Protein AF-A0A933D1U5-F1 (afdb_monomer_lite)

pLDDT: mean 77.23, std 18.73, range [40.28, 97.75]

Radius of gyration: 30.21 Å; chains: 1; bounding box: 66×55×58 Å

Sequence (115 aa):
MRLVQHQRGEGANHTKARLPVTLVYCEEYARIDEAYYREKQVQGWSRKKKEALIQGNPELLPELAKNYTQFPRKVSSTGRRLSLSKSPKLDTTSTPQLRPRRAGSGRPPKSRRLD

Structure (mmCIF, N/CA/C/O backbone):
data_AF-A0A933D1U5-F1
#
_entry.id   AF-A0A933D1U5-F1
#
loop_
_atom_site.group_PDB
_atom_site.id
_atom_site.type_symbol
_atom_site.label_atom_id
_atom_site.label_alt_id
_atom_site.label_comp_id
_atom_site.label_asym_id
_atom_site.label_entity_id
_atom_site.label_seq_id
_atom_site.pdbx_PDB_ins_code
_atom_site.Cartn_x
_atom_site.Cartn_y
_atom_site.Cartn_z
_atom_site.occupancy
_atom_site.B_iso_or_equiv
_atom_site.auth_seq_id
_atom_site.auth_comp_id
_atom_site.auth_asym_id
_atom_site.auth_atom_id
_atom_site.pdbx_PDB_model_num
ATOM 1 N N . MET A 1 1 ? 6.960 -4.628 -17.405 1.00 77.44 1 MET A N 1
ATOM 2 C CA . MET A 1 1 ? 6.202 -4.708 -16.134 1.00 77.44 1 MET A CA 1
ATOM 3 C C . MET A 1 1 ? 7.093 -4.342 -14.958 1.00 77.44 1 MET A C 1
ATOM 5 O O . MET A 1 1 ? 8.230 -4.800 -14.905 1.00 77.44 1 MET A O 1
ATOM 9 N N . ARG A 1 2 ? 6.584 -3.531 -14.021 1.00 86.88 2 ARG A N 1
ATOM 10 C CA . ARG A 1 2 ? 7.344 -3.002 -12.873 1.00 86.88 2 ARG A CA 1
ATOM 11 C C . ARG A 1 2 ? 7.874 -4.110 -11.951 1.00 86.88 2 ARG A C 1
ATOM 13 O O . ARG A 1 2 ? 9.034 -4.066 -11.561 1.00 86.88 2 ARG A O 1
ATOM 20 N N . LEU A 1 3 ? 7.063 -5.134 -11.669 1.00 88.31 3 LEU A N 1
ATOM 21 C CA . LEU A 1 3 ? 7.451 -6.273 -10.826 1.00 88.31 3 LEU A CA 1
ATOM 22 C C . LEU A 1 3 ? 8.730 -6.965 -11.330 1.00 88.31 3 LEU A C 1
ATOM 24 O O . LEU A 1 3 ? 9.660 -7.155 -10.555 1.00 88.31 3 LEU A O 1
ATOM 28 N N . VAL A 1 4 ? 8.813 -7.236 -12.638 1.00 88.56 4 VAL A N 1
ATOM 29 C CA . VAL A 1 4 ? 9.979 -7.878 -13.273 1.00 88.56 4 VAL A CA 1
ATOM 30 C C . VAL A 1 4 ? 11.245 -7.028 -13.117 1.00 88.56 4 VAL A C 1
ATOM 32 O O . VAL A 1 4 ? 12.296 -7.566 -12.783 1.00 88.56 4 VAL A O 1
ATOM 35 N N . 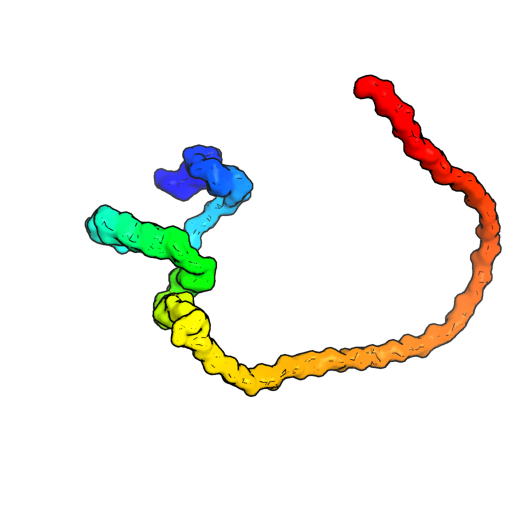GLN A 1 5 ? 11.149 -5.705 -13.297 1.00 88.62 5 GLN A N 1
ATOM 36 C CA . GLN A 1 5 ? 12.282 -4.786 -13.090 1.00 88.62 5 GLN A CA 1
ATOM 37 C C . GLN A 1 5 ? 12.778 -4.827 -11.640 1.00 88.62 5 GLN A C 1
ATOM 39 O O . GLN A 1 5 ? 13.979 -4.920 -11.391 1.00 88.62 5 GLN A O 1
ATOM 44 N N . HIS A 1 6 ? 11.861 -4.813 -10.665 1.00 89.81 6 HIS A N 1
ATOM 45 C CA . HIS A 1 6 ? 12.235 -4.960 -9.258 1.00 89.81 6 HIS A CA 1
ATOM 46 C C . HIS A 1 6 ? 12.912 -6.308 -8.997 1.00 89.81 6 HIS A C 1
ATOM 48 O O . HIS A 1 6 ? 13.953 -6.329 -8.351 1.00 89.81 6 HIS A O 1
ATOM 54 N N . GLN A 1 7 ? 12.389 -7.405 -9.549 1.00 89.88 7 GLN A N 1
ATOM 55 C CA . GLN A 1 7 ? 12.940 -8.753 -9.379 1.00 89.88 7 GLN A CA 1
ATOM 56 C C . GLN A 1 7 ? 14.349 -8.916 -9.965 1.00 89.88 7 GLN A C 1
ATOM 58 O O . GLN A 1 7 ? 15.158 -9.651 -9.409 1.00 89.88 7 GLN A O 1
ATOM 63 N N . ARG A 1 8 ? 14.660 -8.185 -11.041 1.00 88.69 8 ARG A N 1
ATOM 64 C CA . ARG A 1 8 ? 15.999 -8.111 -11.652 1.00 88.69 8 ARG A CA 1
ATOM 65 C C . ARG A 1 8 ? 16.958 -7.158 -10.929 1.00 88.69 8 ARG A C 1
ATOM 67 O O . ARG A 1 8 ? 18.115 -7.045 -11.312 1.00 88.69 8 ARG A O 1
ATOM 74 N N . GLY A 1 9 ? 16.497 -6.454 -9.893 1.00 87.38 9 GLY A N 1
ATOM 75 C CA . GLY A 1 9 ? 17.303 -5.462 -9.177 1.00 87.38 9 GLY A CA 1
ATOM 76 C C . GLY A 1 9 ? 17.498 -4.139 -9.929 1.00 87.38 9 GLY A C 1
ATOM 77 O O . GLY A 1 9 ? 18.334 -3.333 -9.523 1.00 87.38 9 GLY A O 1
ATOM 78 N N . GLU A 1 10 ? 16.712 -3.900 -10.980 1.00 88.69 10 GLU A N 1
ATOM 79 C CA . GLU A 1 10 ? 16.668 -2.661 -11.780 1.00 88.69 10 GLU A CA 1
ATOM 80 C C . GLU A 1 10 ? 15.652 -1.644 -11.216 1.00 88.69 10 GLU A C 1
ATOM 82 O O . GLU A 1 10 ? 15.440 -0.569 -11.770 1.00 88.69 10 GLU A O 1
ATOM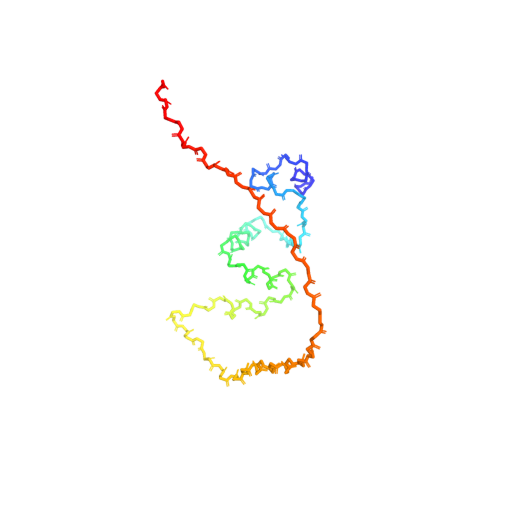 87 N N . GLY A 1 11 ? 14.983 -1.995 -10.113 1.00 87.25 11 GLY A N 1
ATOM 88 C CA . GLY A 1 11 ? 14.036 -1.135 -9.409 1.00 87.25 11 GLY A CA 1
ATOM 89 C C . GLY A 1 11 ? 14.687 -0.213 -8.371 1.00 87.25 11 GLY A C 1
ATOM 90 O O . GLY A 1 11 ? 15.881 0.069 -8.381 1.00 87.25 11 GLY A O 1
ATOM 91 N N . ALA A 1 12 ? 13.880 0.247 -7.414 1.00 87.56 12 ALA A N 1
ATOM 92 C CA . ALA A 1 12 ? 14.345 1.131 -6.347 1.00 87.56 12 ALA A CA 1
ATOM 93 C C . ALA A 1 12 ? 15.393 0.459 -5.435 1.00 87.56 12 ALA A C 1
A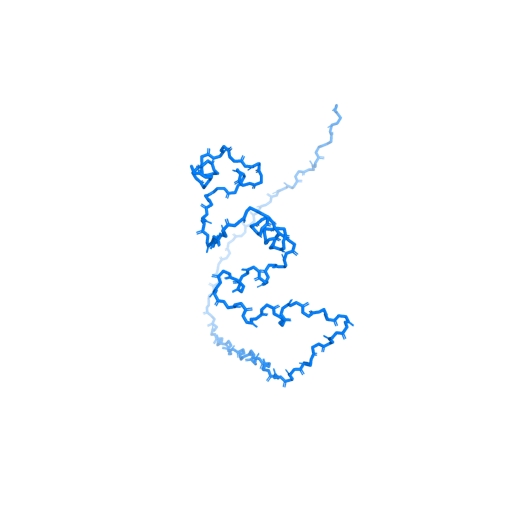TOM 95 O O . ALA A 1 12 ? 15.274 -0.727 -5.105 1.00 87.56 12 ALA A O 1
ATOM 96 N N . ASN A 1 13 ? 16.347 1.246 -4.920 1.00 90.44 13 ASN A N 1
ATOM 97 C CA . ASN A 1 13 ? 17.384 0.779 -3.985 1.00 90.44 13 ASN A CA 1
ATOM 98 C C . ASN A 1 13 ? 16.798 0.039 -2.771 1.00 90.44 13 ASN A C 1
ATOM 100 O O . ASN A 1 13 ? 17.321 -0.993 -2.358 1.00 90.44 13 ASN A O 1
ATOM 104 N N . HIS A 1 14 ? 15.664 0.519 -2.241 1.00 86.88 14 HIS A N 1
ATOM 105 C CA . HIS A 1 14 ? 14.993 -0.099 -1.094 1.00 86.88 14 HIS A CA 1
ATOM 106 C C . HIS A 1 14 ? 14.583 -1.556 -1.351 1.00 86.88 14 HIS A C 1
ATOM 108 O O . HIS A 1 14 ? 14.704 -2.396 -0.461 1.00 86.88 14 HIS A O 1
ATOM 114 N N . THR A 1 15 ? 14.085 -1.841 -2.555 1.00 87.12 15 THR A N 1
ATOM 115 C CA . THR A 1 15 ? 13.647 -3.182 -2.969 1.00 87.12 15 THR A CA 1
ATOM 116 C C . THR A 1 15 ? 14.800 -4.042 -3.469 1.00 87.12 15 THR A C 1
ATOM 118 O O . THR A 1 15 ? 14.788 -5.245 -3.245 1.00 87.12 15 THR A O 1
ATOM 121 N N . LYS A 1 16 ? 15.823 -3.435 -4.089 1.00 89.06 16 LYS A N 1
ATOM 122 C CA . LYS A 1 16 ? 17.005 -4.141 -4.605 1.00 89.06 16 LYS A CA 1
ATOM 123 C C . LYS A 1 16 ? 17.754 -4.892 -3.500 1.00 89.06 16 LYS A C 1
ATOM 125 O O . LYS A 1 16 ? 18.227 -5.997 -3.724 1.00 89.06 16 LYS A O 1
ATOM 130 N N . ALA A 1 17 ? 17.807 -4.322 -2.297 1.00 91.31 17 ALA A N 1
ATOM 131 C CA . ALA A 1 17 ? 18.426 -4.952 -1.131 1.00 91.31 17 ALA A CA 1
ATOM 132 C C . ALA A 1 17 ? 17.579 -6.073 -0.482 1.00 91.31 17 ALA A C 1
ATOM 134 O O . ALA A 1 17 ? 18.028 -6.680 0.485 1.00 91.31 17 ALA A O 1
ATOM 135 N N . ARG A 1 18 ? 16.342 -6.316 -0.947 1.00 90.00 18 ARG A N 1
ATOM 136 C CA . ARG A 1 18 ? 15.351 -7.206 -0.302 1.00 90.00 18 ARG A CA 1
ATOM 137 C C . ARG A 1 18 ? 14.651 -8.110 -1.320 1.00 90.00 18 ARG A C 1
ATOM 139 O O . ARG A 1 18 ? 13.429 -8.239 -1.309 1.00 90.00 18 ARG A O 1
ATOM 146 N N . LEU A 1 19 ? 15.421 -8.671 -2.245 1.00 88.69 19 LEU A N 1
ATOM 147 C CA . LEU A 1 19 ? 14.923 -9.630 -3.228 1.00 88.69 19 LEU A CA 1
ATOM 148 C C . LEU A 1 19 ? 14.920 -11.054 -2.643 1.00 88.69 19 LEU A C 1
ATOM 150 O O . LEU A 1 19 ? 15.791 -11.357 -1.826 1.00 88.69 19 LEU A O 1
ATOM 154 N N . PRO A 1 20 ? 13.990 -11.933 -3.064 1.00 90.12 20 PRO A N 1
ATOM 155 C CA . PRO A 1 20 ? 12.922 -11.710 -4.048 1.00 90.12 20 PRO A CA 1
ATOM 156 C C . PRO A 1 20 ? 11.710 -10.957 -3.469 1.00 90.12 20 PRO A C 1
ATOM 158 O O . PRO A 1 20 ? 11.375 -11.098 -2.297 1.00 90.12 20 PRO A O 1
ATOM 161 N N . VAL A 1 21 ? 11.019 -10.184 -4.314 1.00 90.38 21 VAL A N 1
ATOM 162 C CA . VAL A 1 21 ? 9.762 -9.501 -3.957 1.00 90.38 21 VAL A CA 1
ATOM 163 C C . VAL A 1 21 ? 8.559 -10.204 -4.581 1.00 90.38 21 VAL A C 1
ATOM 165 O O . VAL A 1 21 ? 8.622 -10.652 -5.725 1.00 90.38 21 VAL A O 1
ATOM 168 N N . THR A 1 22 ? 7.453 -10.265 -3.843 1.00 91.69 22 THR A N 1
ATOM 169 C CA . THR A 1 22 ? 6.176 -10.838 -4.291 1.00 91.69 22 THR A CA 1
ATOM 170 C C . THR A 1 22 ? 5.096 -9.761 -4.331 1.00 91.69 22 THR A C 1
ATOM 172 O O . THR A 1 22 ? 4.965 -8.979 -3.387 1.00 91.69 22 THR A O 1
ATOM 175 N N . LEU A 1 23 ? 4.295 -9.733 -5.398 1.00 92.31 23 LEU A N 1
ATOM 176 C CA . LEU A 1 23 ? 3.098 -8.897 -5.461 1.00 92.31 23 LEU A CA 1
ATOM 177 C C . LEU A 1 23 ? 1.979 -9.581 -4.669 1.00 92.31 23 LEU A C 1
ATOM 179 O O . LEU A 1 23 ? 1.485 -10.622 -5.082 1.00 92.31 23 LEU A O 1
ATOM 183 N N . VAL A 1 24 ? 1.612 -9.007 -3.524 1.00 94.75 24 VAL A N 1
ATOM 184 C CA . VAL A 1 24 ? 0.563 -9.555 -2.642 1.00 94.75 24 VAL A CA 1
ATOM 185 C C . VAL A 1 24 ? -0.784 -8.858 -2.805 1.00 94.75 24 VAL A C 1
ATOM 187 O O . VAL A 1 24 ? -1.787 -9.354 -2.309 1.00 94.75 24 VAL A O 1
ATOM 190 N N . TYR A 1 25 ? -0.806 -7.690 -3.451 1.00 94.25 25 TYR A N 1
ATOM 191 C CA . TYR A 1 25 ? -1.999 -6.864 -3.572 1.00 94.25 25 TYR A CA 1
ATOM 192 C C . TYR A 1 25 ? -1.856 -5.834 -4.698 1.00 94.25 25 TYR A C 1
ATOM 194 O O . TYR A 1 25 ? -0.796 -5.215 -4.828 1.00 94.25 25 TYR A O 1
ATOM 202 N N . CYS A 1 26 ? -2.917 -5.631 -5.479 1.00 94.00 26 CYS A N 1
ATOM 203 C CA . CYS A 1 26 ? -3.036 -4.573 -6.481 1.00 94.00 26 CYS A CA 1
ATOM 204 C C . CYS A 1 26 ? -4.491 -4.090 -6.581 1.00 94.00 26 CYS A C 1
ATOM 206 O O . CYS A 1 26 ? -5.420 -4.856 -6.342 1.00 94.00 26 CYS A O 1
ATOM 208 N N . GLU A 1 27 ? -4.669 -2.824 -6.949 1.00 93.62 27 GLU A N 1
ATOM 209 C CA . GLU A 1 27 ? -5.967 -2.201 -7.222 1.00 93.62 27 GLU A CA 1
ATOM 210 C C . GLU A 1 27 ? -5.893 -1.514 -8.586 1.00 93.62 27 GLU A C 1
ATOM 212 O O . GLU A 1 27 ? -4.846 -0.967 -8.946 1.00 93.62 27 GLU A O 1
ATOM 217 N N . GLU A 1 28 ? -7.000 -1.522 -9.321 1.00 95.12 28 GLU A N 1
ATOM 218 C CA . GLU A 1 28 ? -7.128 -0.854 -10.613 1.00 95.12 28 GLU A CA 1
ATOM 219 C C . GLU A 1 28 ? -8.114 0.307 -10.498 1.00 95.12 28 GLU A C 1
ATOM 221 O O . GLU A 1 28 ? -9.127 0.216 -9.806 1.00 95.12 28 GLU A O 1
ATOM 226 N N . TYR A 1 29 ? -7.800 1.405 -11.180 1.00 96.31 29 TYR A N 1
ATOM 227 C CA . TYR A 1 29 ? -8.584 2.635 -11.172 1.00 96.31 29 TYR A CA 1
ATOM 228 C C . TYR A 1 29 ? -8.753 3.136 -12.600 1.00 96.31 29 TYR A C 1
ATOM 230 O O . TYR A 1 29 ? -7.840 3.015 -13.417 1.00 96.31 29 TYR A O 1
ATOM 238 N N . ALA A 1 30 ? -9.911 3.729 -12.893 1.00 97.00 30 ALA A N 1
ATOM 239 C CA . ALA A 1 30 ? -10.202 4.269 -14.219 1.00 97.00 30 ALA A CA 1
ATOM 240 C C . ALA A 1 30 ? -9.396 5.542 -14.514 1.00 97.00 30 ALA A C 1
ATOM 242 O O . ALA A 1 30 ? -9.126 5.858 -15.675 1.00 97.00 30 ALA A O 1
ATOM 243 N N . ARG A 1 31 ? -9.014 6.282 -13.467 1.00 97.62 31 ARG A N 1
ATOM 244 C CA . ARG A 1 31 ? -8.303 7.551 -13.585 1.00 97.62 31 ARG A CA 1
ATOM 245 C C . ARG A 1 31 ? -6.994 7.562 -12.796 1.00 97.62 31 ARG A C 1
ATOM 247 O O . ARG A 1 31 ? -6.859 6.947 -11.740 1.00 97.62 31 ARG A O 1
ATOM 254 N N . ILE A 1 32 ? -6.021 8.306 -13.321 1.00 96.62 32 ILE A N 1
ATOM 255 C CA . ILE A 1 32 ? -4.670 8.411 -12.747 1.00 96.62 32 ILE A CA 1
ATOM 256 C C . ILE A 1 32 ? -4.682 9.172 -11.413 1.00 96.62 32 ILE A C 1
ATOM 258 O O . ILE A 1 32 ? -3.932 8.828 -10.504 1.00 96.62 32 ILE A O 1
ATOM 262 N N . ASP A 1 33 ? -5.528 10.195 -11.286 1.00 97.75 33 ASP A N 1
ATOM 263 C CA . ASP A 1 33 ? -5.695 10.985 -10.062 1.00 97.75 33 ASP A CA 1
ATOM 264 C C . ASP A 1 33 ? -6.206 10.116 -8.902 1.00 97.75 33 ASP A C 1
ATOM 266 O O . ASP A 1 33 ? -5.601 10.112 -7.830 1.00 97.75 33 ASP A O 1
ATOM 270 N N . GLU A 1 34 ? -7.242 9.310 -9.131 1.00 97.19 34 GLU A N 1
ATOM 271 C CA . GLU A 1 34 ? -7.766 8.345 -8.154 1.00 97.19 34 GLU A CA 1
ATOM 272 C C . GLU A 1 34 ? -6.692 7.350 -7.696 1.00 97.19 34 GLU A C 1
ATOM 274 O O . GLU A 1 34 ? -6.467 7.189 -6.491 1.00 97.19 34 GLU A O 1
ATOM 279 N N . ALA A 1 35 ? -5.967 6.748 -8.648 1.00 96.50 35 ALA A N 1
ATOM 280 C CA . ALA A 1 35 ? -4.865 5.834 -8.354 1.00 96.50 35 ALA A CA 1
ATOM 281 C C . ALA A 1 35 ? -3.775 6.510 -7.507 1.00 96.50 35 ALA A C 1
ATOM 283 O O . ALA A 1 35 ? -3.294 5.937 -6.527 1.00 96.50 35 ALA A O 1
ATOM 284 N N . TYR A 1 36 ? -3.413 7.749 -7.849 1.00 96.31 36 TYR A N 1
ATOM 285 C CA . TYR A 1 36 ? -2.406 8.526 -7.132 1.00 96.31 36 TYR A CA 1
ATOM 286 C C . TYR A 1 36 ? -2.842 8.851 -5.696 1.00 96.31 36 TYR A C 1
ATOM 288 O O . TYR A 1 36 ? -2.072 8.643 -4.752 1.00 96.31 36 TYR A O 1
ATOM 296 N N . TYR A 1 37 ? -4.079 9.319 -5.496 1.00 97.19 37 TYR A N 1
ATOM 297 C CA . TYR A 1 37 ? -4.603 9.601 -4.156 1.00 97.19 37 TYR A CA 1
ATOM 298 C C . TYR A 1 37 ? -4.657 8.338 -3.299 1.00 97.19 37 TYR A C 1
ATOM 300 O O . TYR A 1 37 ? -4.254 8.365 -2.130 1.00 97.19 37 TYR A O 1
ATOM 308 N N . ARG A 1 38 ? -5.089 7.217 -3.884 1.00 96.50 38 ARG A N 1
ATOM 309 C CA . ARG A 1 38 ? -5.108 5.922 -3.209 1.00 96.50 38 ARG A CA 1
ATOM 310 C C . ARG A 1 38 ? -3.705 5.464 -2.825 1.00 96.50 38 ARG A C 1
ATOM 312 O O . ARG A 1 38 ? -3.489 5.070 -1.678 1.00 96.50 38 ARG A O 1
ATOM 319 N N . GLU A 1 39 ? -2.740 5.556 -3.737 1.00 95.88 39 GLU A N 1
ATOM 320 C CA . GLU A 1 39 ? -1.348 5.189 -3.470 1.00 95.88 39 GLU A CA 1
ATOM 321 C C . GLU A 1 39 ? -0.794 5.992 -2.286 1.00 95.88 39 GLU A C 1
ATOM 323 O O . GLU A 1 39 ? -0.248 5.420 -1.336 1.00 95.88 39 GLU A O 1
ATOM 328 N N . LYS A 1 40 ? -0.994 7.316 -2.293 1.00 96.25 40 LYS A N 1
ATOM 329 C CA . LYS A 1 40 ? -0.558 8.199 -1.203 1.00 96.25 40 LYS A CA 1
ATOM 330 C C . LYS A 1 40 ? -1.220 7.848 0.122 1.00 96.25 40 LYS A C 1
ATOM 332 O O . LYS A 1 40 ? -0.547 7.825 1.155 1.00 96.25 40 LYS A O 1
ATOM 337 N N . GLN A 1 41 ? -2.506 7.512 0.092 1.00 94.75 41 GLN A N 1
ATOM 338 C CA . GLN A 1 41 ? -3.236 7.063 1.268 1.00 94.75 41 GLN A CA 1
ATOM 339 C C . GLN A 1 41 ? -2.615 5.781 1.852 1.00 94.75 41 GLN A C 1
ATOM 341 O O . GLN A 1 41 ? -2.293 5.750 3.041 1.00 94.75 41 GLN A O 1
ATOM 346 N N . VAL A 1 42 ? -2.385 4.748 1.029 1.00 95.19 42 VAL A N 1
ATOM 347 C CA . VAL A 1 42 ? -1.795 3.470 1.472 1.00 95.19 42 VAL A CA 1
ATOM 348 C C . VAL A 1 42 ? -0.360 3.651 1.957 1.00 95.19 42 VAL A C 1
ATOM 350 O O . VAL A 1 42 ? 0.011 3.051 2.966 1.00 95.19 42 VAL A O 1
ATOM 353 N N . GLN A 1 43 ? 0.462 4.480 1.303 1.00 93.56 43 GLN A N 1
ATOM 354 C CA . GLN A 1 43 ? 1.852 4.726 1.714 1.00 93.56 43 GLN A CA 1
ATOM 355 C C . GLN A 1 43 ? 1.936 5.123 3.200 1.00 93.56 43 GLN A C 1
ATOM 357 O O . GLN A 1 43 ? 2.720 4.520 3.943 1.00 93.56 43 GLN A O 1
ATOM 362 N N . GLY A 1 44 ? 1.053 6.023 3.651 1.00 93.75 44 GLY A N 1
ATOM 363 C CA . GLY A 1 44 ? 0.969 6.501 5.037 1.00 93.75 44 GLY A CA 1
ATOM 364 C C . GLY A 1 44 ? 0.295 5.551 6.037 1.00 93.75 44 GLY A C 1
ATOM 365 O O . GLY A 1 44 ? 0.246 5.846 7.231 1.00 93.75 44 GLY A O 1
ATOM 366 N N . TRP A 1 45 ? -0.242 4.410 5.602 1.00 95.69 45 TRP A N 1
ATOM 367 C CA . TRP A 1 45 ? -0.914 3.483 6.510 1.00 95.69 45 TRP A CA 1
ATOM 368 C C . TRP A 1 45 ? 0.050 2.709 7.406 1.00 95.69 45 TRP A C 1
ATOM 370 O O . TRP A 1 45 ? 1.143 2.292 7.003 1.00 95.69 45 TRP A O 1
ATOM 380 N N . SER A 1 46 ? -0.427 2.439 8.624 1.00 94.75 46 SER A N 1
ATOM 381 C CA . SER A 1 46 ? 0.210 1.495 9.532 1.00 94.75 46 SER A CA 1
ATOM 382 C C . SER A 1 46 ? 0.229 0.091 8.925 1.00 94.75 46 SER A C 1
ATOM 384 O O . SER A 1 46 ? -0.608 -0.266 8.091 1.00 94.75 46 SER A O 1
ATOM 386 N N . ARG A 1 47 ? 1.172 -0.736 9.385 1.00 94.06 47 ARG A N 1
ATOM 387 C CA . ARG A 1 47 ? 1.304 -2.126 8.931 1.00 94.06 47 ARG A CA 1
ATOM 388 C C . ARG A 1 47 ? -0.005 -2.916 9.072 1.00 94.06 47 ARG A C 1
ATOM 390 O O . ARG A 1 47 ? -0.400 -3.574 8.123 1.00 94.06 47 ARG A O 1
ATOM 397 N N . LYS A 1 48 ? -0.723 -2.754 10.190 1.00 94.19 48 LYS A N 1
ATOM 398 C CA . LYS A 1 48 ? -2.000 -3.446 10.450 1.00 94.19 48 LYS A CA 1
ATOM 399 C C . LYS A 1 48 ? -3.084 -3.117 9.421 1.00 94.19 48 LYS A C 1
ATOM 401 O O . LYS A 1 48 ? -3.803 -4.007 8.992 1.00 94.19 48 LYS A O 1
ATOM 406 N N . LYS A 1 49 ? -3.196 -1.848 9.009 1.00 95.31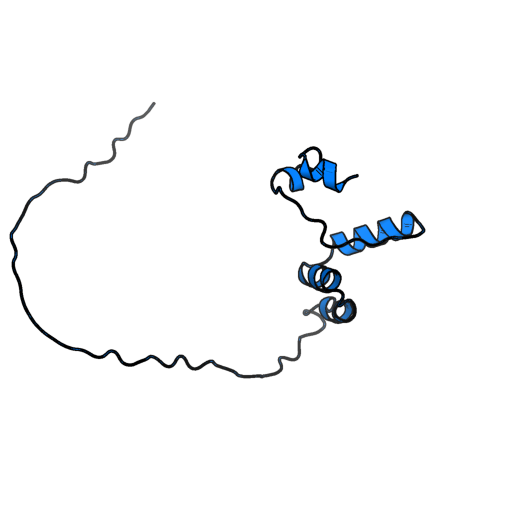 49 LYS A N 1
ATOM 407 C CA . LYS A 1 49 ? -4.160 -1.442 7.972 1.00 95.31 49 LYS A CA 1
ATOM 408 C C . LYS A 1 49 ? -3.814 -2.057 6.617 1.00 95.31 49 LYS A C 1
ATOM 410 O O . LYS A 1 49 ? -4.701 -2.524 5.917 1.00 95.31 49 LYS A O 1
ATOM 415 N N . LYS A 1 50 ? -2.523 -2.079 6.265 1.00 95.69 50 LYS A N 1
ATOM 416 C CA . LYS A 1 50 ? -2.040 -2.720 5.032 1.00 95.69 50 LYS A CA 1
ATOM 417 C C . LYS A 1 50 ? -2.313 -4.226 5.044 1.00 95.69 50 LYS A C 1
ATOM 419 O O . LYS A 1 50 ? -2.782 -4.753 4.050 1.00 95.69 50 LYS A O 1
ATOM 424 N N . GLU A 1 51 ? -2.075 -4.901 6.167 1.00 95.81 51 GLU A N 1
ATOM 425 C CA . GLU A 1 51 ? -2.372 -6.332 6.329 1.00 95.81 51 GLU A CA 1
ATOM 426 C C . GLU A 1 51 ? -3.872 -6.627 6.191 1.00 95.81 51 GLU A C 1
ATOM 428 O O . GLU A 1 51 ? -4.229 -7.530 5.442 1.00 95.81 51 GLU A O 1
ATOM 433 N N . ALA A 1 52 ? -4.745 -5.833 6.824 1.00 95.31 52 ALA A N 1
ATOM 434 C CA . ALA A 1 52 ? -6.197 -5.976 6.675 1.00 95.31 52 ALA A CA 1
ATOM 435 C C . ALA A 1 52 ? -6.650 -5.806 5.215 1.00 95.31 52 ALA A C 1
ATOM 437 O O . ALA A 1 52 ? -7.472 -6.576 4.727 1.00 95.31 52 ALA A O 1
ATOM 438 N N . LEU A 1 53 ? -6.061 -4.841 4.500 1.00 95.31 53 LEU A N 1
ATOM 439 C CA . LEU A 1 53 ? -6.325 -4.631 3.079 1.00 95.31 53 LEU A CA 1
ATOM 440 C C . LEU A 1 53 ? -5.891 -5.834 2.226 1.00 95.31 53 LEU A C 1
ATOM 442 O O . LEU A 1 53 ? -6.667 -6.309 1.405 1.00 95.31 53 LEU A O 1
ATOM 446 N N . ILE A 1 54 ? -4.678 -6.352 2.448 1.00 95.12 54 ILE A N 1
ATOM 447 C CA . ILE A 1 54 ? -4.142 -7.522 1.728 1.00 95.12 54 ILE A CA 1
ATOM 448 C C . ILE A 1 54 ? -4.995 -8.774 1.990 1.00 95.12 54 ILE A C 1
ATOM 450 O O . ILE A 1 54 ? -5.170 -9.595 1.098 1.00 95.12 54 ILE A O 1
ATOM 454 N N . GLN A 1 55 ? -5.538 -8.918 3.201 1.00 95.19 55 GLN A N 1
ATOM 455 C CA . GLN A 1 55 ? -6.395 -10.044 3.588 1.00 95.19 55 GLN A CA 1
ATOM 456 C C . GLN A 1 55 ? -7.827 -9.952 3.041 1.00 95.19 55 GLN A C 1
ATOM 458 O O . GLN A 1 55 ? -8.592 -10.891 3.236 1.00 95.19 55 GLN A O 1
ATOM 463 N N . GLY A 1 56 ? -8.195 -8.852 2.376 1.00 92.69 56 GLY A N 1
ATOM 464 C CA . GLY A 1 56 ? -9.556 -8.652 1.877 1.00 92.69 56 GLY A CA 1
ATOM 465 C C . GLY A 1 56 ? -10.568 -8.294 2.967 1.00 92.69 56 GLY A C 1
ATOM 466 O O . GLY A 1 56 ? -11.756 -8.489 2.750 1.00 92.69 56 GLY A O 1
ATOM 467 N N . ASN A 1 57 ? -10.105 -7.742 4.096 1.00 93.88 57 ASN A N 1
ATOM 468 C CA . ASN A 1 57 ? -10.929 -7.352 5.247 1.00 93.88 57 ASN A CA 1
ATOM 469 C C . ASN A 1 57 ? -10.979 -5.814 5.420 1.00 93.88 57 ASN A C 1
ATOM 471 O O . ASN A 1 57 ? -10.492 -5.274 6.428 1.00 93.88 57 ASN A O 1
ATOM 475 N N . PRO A 1 58 ? -11.476 -5.047 4.427 1.00 88.31 58 PRO A N 1
ATOM 476 C CA . PRO A 1 58 ? -11.499 -3.586 4.487 1.00 88.31 58 PRO A CA 1
ATOM 477 C C . PRO A 1 58 ? -12.407 -3.037 5.600 1.00 88.31 58 PRO A C 1
ATOM 479 O O . PRO A 1 58 ? -12.194 -1.919 6.068 1.00 88.31 58 PRO A O 1
ATOM 482 N N . GLU A 1 59 ? -13.379 -3.810 6.075 1.00 92.38 59 GLU A N 1
ATOM 483 C CA . GLU A 1 59 ? -14.279 -3.465 7.179 1.00 92.38 59 GLU A CA 1
ATOM 484 C C . GLU A 1 59 ? -13.556 -3.253 8.517 1.00 92.38 59 GLU A C 1
ATOM 486 O O . GLU A 1 59 ? -14.069 -2.552 9.389 1.00 92.38 59 GLU A O 1
ATOM 491 N N . LEU A 1 60 ? -12.336 -3.779 8.670 1.00 92.12 60 LEU A N 1
ATOM 492 C CA . LEU A 1 60 ? -11.492 -3.540 9.845 1.00 92.12 60 LEU A CA 1
ATOM 493 C C . LEU A 1 60 ? -10.756 -2.190 9.784 1.00 92.12 60 LEU A C 1
ATOM 495 O O . LEU A 1 60 ? -10.265 -1.697 10.805 1.00 92.12 60 LEU A O 1
ATOM 499 N N . LEU A 1 61 ? -10.665 -1.554 8.609 1.00 92.00 61 LEU A N 1
ATOM 500 C CA . LEU A 1 61 ? -9.927 -0.298 8.426 1.00 92.00 61 LEU A CA 1
ATOM 501 C C . LEU A 1 61 ? -10.446 0.858 9.298 1.00 92.00 61 LEU A C 1
ATOM 503 O O . LEU A 1 61 ? -9.599 1.550 9.878 1.00 92.00 61 LEU A O 1
ATOM 507 N N . PRO A 1 62 ? -11.770 1.083 9.450 1.00 90.56 62 PRO A N 1
ATOM 508 C CA . PRO A 1 62 ? -12.296 2.125 10.327 1.00 90.56 62 PRO A CA 1
ATOM 509 C C . PRO A 1 62 ? -11.885 1.917 11.784 1.00 90.56 62 PRO A C 1
ATOM 511 O O . PRO A 1 62 ? -11.516 2.871 12.466 1.00 90.56 62 PRO A O 1
ATOM 514 N N . GLU A 1 63 ? -11.888 0.673 12.269 1.00 89.94 63 GLU A N 1
ATOM 515 C CA . GLU A 1 63 ? -11.455 0.367 13.632 1.00 89.94 63 GLU A CA 1
ATOM 516 C C . GLU A 1 63 ? -9.948 0.593 13.808 1.00 89.94 63 GLU A C 1
ATOM 518 O O . GLU A 1 63 ? -9.517 1.242 14.763 1.00 89.94 63 GLU A O 1
ATOM 523 N N . LEU A 1 64 ? -9.145 0.132 12.847 1.00 89.81 64 LEU A N 1
ATOM 524 C CA . LEU A 1 64 ? -7.691 0.311 12.836 1.00 89.81 64 LEU A CA 1
ATOM 525 C C . LEU A 1 64 ? -7.259 1.770 12.623 1.00 89.81 64 LEU A C 1
ATOM 527 O O . LEU A 1 64 ? -6.091 2.104 12.836 1.00 89.81 64 LEU A O 1
ATOM 531 N N . ALA A 1 65 ? -8.165 2.641 12.175 1.00 88.94 65 ALA A N 1
ATOM 532 C CA . ALA A 1 65 ? -7.926 4.070 12.019 1.00 88.94 65 ALA A CA 1
ATOM 533 C C . ALA A 1 65 ? -8.157 4.883 13.292 1.00 88.94 65 ALA A C 1
ATOM 535 O O . ALA A 1 65 ? -7.686 6.020 13.353 1.00 88.94 65 ALA A O 1
ATOM 536 N N . LYS A 1 66 ? -8.822 4.317 14.305 1.00 87.25 66 LYS A N 1
ATOM 537 C CA . LYS A 1 66 ? -9.087 5.016 15.564 1.00 87.25 66 LYS A CA 1
ATOM 538 C C . LYS A 1 66 ? -7.778 5.330 16.286 1.00 87.25 66 LYS A C 1
ATOM 540 O O . LYS A 1 66 ? -6.947 4.449 16.513 1.00 87.25 66 LYS A O 1
ATOM 545 N N . ASN A 1 67 ? -7.614 6.592 16.671 1.00 81.62 67 ASN A N 1
ATOM 546 C CA . ASN A 1 67 ? -6.497 7.029 17.495 1.00 81.62 67 ASN A CA 1
ATOM 547 C C . ASN A 1 67 ? -6.796 6.751 18.976 1.00 81.62 67 ASN A C 1
ATOM 549 O O . ASN A 1 67 ? -7.788 7.238 19.516 1.00 81.62 67 ASN A O 1
ATOM 553 N N . TYR A 1 68 ? -5.916 6.001 19.640 1.00 73.75 68 TYR A N 1
ATOM 554 C CA . TYR A 1 68 ? -6.071 5.617 21.045 1.00 73.75 68 TYR A CA 1
ATOM 555 C C . TYR A 1 68 ? -5.935 6.777 22.031 1.00 73.75 68 TYR A C 1
ATOM 557 O O . TYR A 1 68 ? -6.369 6.629 23.169 1.00 73.75 68 TYR A O 1
ATOM 565 N N . THR A 1 69 ? -5.367 7.917 21.618 1.00 78.62 69 THR A N 1
ATOM 566 C CA . THR A 1 69 ? -5.293 9.107 22.480 1.00 78.62 69 THR A CA 1
ATOM 567 C C . THR A 1 69 ? -6.655 9.770 22.662 1.00 78.62 69 THR A C 1
ATOM 569 O O . THR A 1 69 ? -6.939 10.285 23.736 1.00 78.62 69 THR A O 1
ATOM 572 N N . GLN A 1 70 ? -7.504 9.733 21.633 1.00 76.00 70 GLN A N 1
ATOM 573 C CA . GLN A 1 70 ? -8.851 10.312 21.659 1.00 76.00 70 GLN A CA 1
ATOM 574 C C . GLN A 1 70 ? -9.926 9.260 21.972 1.00 76.00 70 GLN A C 1
ATOM 576 O O . GLN A 1 70 ? -10.972 9.593 22.519 1.00 76.00 70 GLN A O 1
ATOM 581 N N . PHE A 1 71 ? -9.662 7.983 21.671 1.00 71.75 71 PHE A N 1
ATOM 582 C CA . PHE A 1 71 ? -10.590 6.872 21.886 1.00 71.75 71 PHE A CA 1
ATOM 583 C C . PHE A 1 71 ? -9.886 5.721 22.621 1.00 71.75 71 PHE A C 1
ATOM 585 O O . PHE A 1 71 ? -9.385 4.791 21.975 1.00 71.75 71 PHE A O 1
ATOM 592 N N . PRO A 1 72 ? -9.814 5.754 23.965 1.00 72.12 72 PRO A N 1
ATOM 593 C CA . PRO A 1 72 ? -9.225 4.661 24.726 1.00 72.12 72 PRO A CA 1
ATOM 594 C C . PRO A 1 72 ? -9.977 3.361 24.424 1.00 72.12 72 PRO A C 1
ATOM 596 O O . PRO A 1 72 ? -11.210 3.316 24.439 1.00 72.12 72 PRO A O 1
ATOM 599 N N . ARG A 1 73 ? -9.242 2.280 24.127 1.00 68.38 73 ARG A N 1
ATOM 600 C CA . ARG A 1 73 ? -9.872 0.967 23.942 1.00 68.38 73 ARG A CA 1
ATOM 601 C C . ARG A 1 73 ? -10.545 0.570 25.246 1.00 68.38 73 ARG A C 1
ATOM 603 O O . ARG A 1 73 ? -9.884 0.528 26.282 1.00 68.38 73 ARG A O 1
ATOM 610 N N . LYS A 1 74 ? -11.825 0.195 25.185 1.00 69.38 74 LYS A N 1
ATOM 611 C CA . LYS A 1 74 ? -12.439 -0.552 26.281 1.00 69.38 74 LYS A CA 1
ATOM 612 C C . LYS A 1 74 ? -11.707 -1.885 26.374 1.00 69.38 74 LYS A C 1
ATOM 614 O O . LYS A 1 74 ? -11.852 -2.737 25.503 1.00 69.38 74 LYS A O 1
ATOM 619 N N . VAL A 1 75 ? -10.855 -2.026 27.383 1.00 66.06 75 VAL A N 1
ATOM 620 C CA . VAL A 1 75 ? -10.169 -3.283 27.667 1.00 66.06 75 VAL A CA 1
ATOM 621 C C . VAL A 1 75 ? -11.254 -4.264 28.094 1.00 66.06 75 VAL A C 1
ATOM 623 O O . VAL A 1 75 ? -11.758 -4.191 29.211 1.00 66.06 75 VAL A O 1
ATOM 626 N N . SER A 1 76 ? -11.678 -5.146 27.192 1.00 61.75 76 SER A N 1
ATOM 627 C CA . SER A 1 76 ? -12.490 -6.293 27.575 1.00 61.75 76 SER A CA 1
ATOM 628 C C . SER A 1 76 ? -11.597 -7.184 28.429 1.00 61.75 76 SER A C 1
ATOM 630 O O . SER A 1 76 ? -10.668 -7.816 27.920 1.00 61.75 76 SER A O 1
ATOM 632 N N . SER A 1 77 ? -11.836 -7.177 29.735 1.00 60.94 77 SER A N 1
ATOM 633 C CA . SER A 1 77 ? -11.163 -7.987 30.743 1.00 60.94 77 SER A CA 1
ATOM 634 C C . SER A 1 77 ? -11.424 -9.479 30.512 1.00 60.94 77 SER A C 1
ATOM 636 O O . SER A 1 77 ? -12.149 -10.117 31.266 1.00 60.94 77 SER A O 1
ATOM 638 N N . THR A 1 78 ? -10.848 -10.064 29.463 1.00 59.91 78 THR A N 1
ATOM 639 C CA . THR A 1 78 ? -10.774 -11.520 29.338 1.00 59.91 78 THR A CA 1
ATOM 640 C C . THR A 1 78 ? -9.447 -11.947 29.928 1.00 59.91 78 THR A C 1
ATOM 642 O O . THR A 1 78 ? -8.431 -12.082 29.247 1.00 59.91 78 THR A O 1
ATOM 645 N N . GLY A 1 79 ? -9.456 -12.103 31.249 1.00 57.50 79 GLY A N 1
ATOM 646 C CA . GLY A 1 79 ? -8.416 -12.830 31.943 1.00 57.50 79 GLY A CA 1
ATOM 647 C C . GLY A 1 79 ? -8.334 -14.241 31.371 1.00 57.50 79 GLY A C 1
ATOM 648 O O . GLY A 1 79 ? -9.228 -15.057 31.561 1.00 57.50 79 GLY A O 1
ATOM 649 N N . ARG A 1 80 ? -7.231 -14.548 30.695 1.00 53.94 80 ARG A N 1
ATOM 650 C CA . ARG A 1 80 ? -6.738 -15.920 30.602 1.00 53.94 80 ARG A CA 1
ATOM 651 C C . ARG A 1 80 ? -5.241 -15.894 30.865 1.00 53.94 80 ARG A C 1
ATOM 653 O O . ARG A 1 80 ? -4.411 -15.906 29.964 1.00 53.94 80 ARG A O 1
ATOM 660 N N . ARG A 1 81 ? -4.912 -15.814 32.157 1.00 48.94 81 ARG A N 1
ATOM 661 C CA . ARG A 1 81 ? -3.623 -16.252 32.690 1.00 48.94 81 ARG A CA 1
ATOM 662 C C . ARG A 1 81 ? -3.529 -17.744 32.357 1.00 48.94 81 ARG A C 1
ATOM 664 O O . ARG A 1 81 ? -4.170 -18.548 33.021 1.00 48.94 81 ARG A O 1
ATOM 671 N N . LEU A 1 82 ? -2.805 -18.107 31.299 1.00 51.78 82 LEU A N 1
ATOM 672 C CA . LEU A 1 82 ? -2.408 -19.497 31.079 1.00 51.78 82 LEU A CA 1
ATOM 673 C C . LEU A 1 82 ? -1.523 -19.889 32.266 1.00 51.78 82 LEU A C 1
ATOM 675 O O . LEU A 1 82 ? -0.387 -19.434 32.394 1.00 51.78 82 LEU A O 1
ATOM 679 N N . SER A 1 83 ? -2.095 -20.652 33.192 1.00 49.62 83 SER A N 1
ATOM 680 C CA . SER A 1 83 ? -1.378 -21.296 34.280 1.00 49.62 83 SER A CA 1
ATOM 681 C C . SER A 1 83 ? -0.329 -22.228 33.682 1.00 49.62 83 SER A C 1
ATOM 683 O O . SER A 1 83 ? -0.653 -23.241 33.068 1.00 49.62 83 SER A O 1
A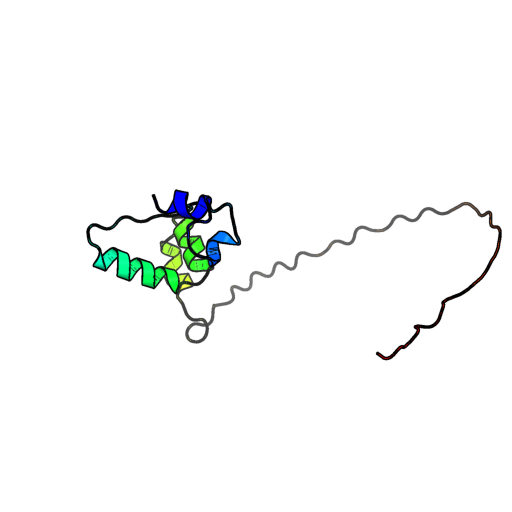TOM 685 N N . LEU A 1 84 ? 0.935 -21.858 33.862 1.00 55.38 84 LEU A N 1
ATOM 686 C CA . LEU A 1 84 ? 2.093 -22.687 33.581 1.00 55.38 84 LEU A CA 1
ATOM 687 C C . LEU A 1 84 ? 2.082 -23.855 34.581 1.00 55.38 84 LEU A C 1
ATOM 689 O O . LEU A 1 84 ? 2.560 -23.715 35.708 1.00 55.38 84 LEU A O 1
ATOM 693 N N . SER A 1 85 ? 1.496 -24.994 34.212 1.00 47.84 85 SER A N 1
ATOM 694 C CA . SER A 1 85 ? 1.647 -26.224 34.986 1.00 47.84 85 SER A CA 1
ATOM 695 C C . SER A 1 85 ? 3.087 -26.713 34.822 1.00 47.84 85 SER A C 1
ATOM 697 O O . SER A 1 85 ? 3.439 -27.332 33.820 1.00 47.84 85 SER A O 1
ATOM 699 N N . LYS A 1 86 ? 3.941 -26.385 35.797 1.00 49.94 86 LYS A N 1
ATOM 700 C CA . LYS A 1 86 ? 5.243 -27.031 35.991 1.00 49.94 86 LYS A CA 1
ATOM 701 C C . LYS A 1 86 ? 5.007 -28.525 36.209 1.00 49.94 86 LYS A C 1
ATOM 703 O O . LYS A 1 86 ? 4.400 -28.903 37.207 1.00 49.94 86 LYS A O 1
ATOM 708 N N . SER A 1 87 ? 5.491 -29.358 35.296 1.00 52.03 87 SER A N 1
ATOM 709 C CA . SER A 1 87 ? 5.567 -30.802 35.520 1.00 52.03 87 SER A CA 1
ATOM 710 C C . SER A 1 87 ? 6.600 -31.104 36.621 1.00 52.03 87 SER A C 1
ATOM 712 O O . SER A 1 87 ? 7.634 -30.425 36.685 1.00 52.03 87 SER A O 1
ATOM 714 N N . PRO A 1 88 ? 6.341 -32.086 37.501 1.00 53.22 88 PRO A N 1
ATOM 715 C CA . PRO A 1 88 ? 7.261 -32.477 38.561 1.00 53.22 88 PRO A CA 1
ATOM 716 C C . PRO A 1 88 ? 8.473 -33.205 37.966 1.00 53.22 88 PRO A C 1
ATOM 718 O O . PRO A 1 88 ? 8.341 -34.042 37.074 1.00 53.22 88 PRO A O 1
ATOM 721 N N . LYS A 1 89 ? 9.667 -32.861 38.457 1.00 51.16 89 LYS A N 1
ATOM 722 C CA . LYS A 1 89 ? 10.900 -33.597 38.170 1.00 51.16 89 LYS A CA 1
ATOM 723 C C . LYS A 1 89 ? 10.858 -34.904 38.956 1.00 51.16 89 LYS A C 1
ATOM 725 O O . LYS A 1 89 ? 10.729 -34.845 40.173 1.00 51.16 89 LYS A O 1
ATOM 730 N N . LEU A 1 90 ? 10.975 -36.037 38.269 1.00 49.91 90 LEU A N 1
ATOM 731 C CA . LEU A 1 90 ? 11.295 -37.308 38.910 1.00 49.91 90 LEU A CA 1
ATOM 732 C C . LEU A 1 90 ? 12.816 -37.413 39.027 1.00 49.91 90 LEU A C 1
ATOM 734 O O . LEU A 1 90 ? 13.544 -37.350 38.036 1.00 49.91 90 LEU A O 1
ATOM 738 N N . ASP A 1 91 ? 13.266 -37.497 40.267 1.00 45.12 91 ASP A N 1
ATOM 739 C CA . ASP A 1 91 ? 14.594 -37.887 40.695 1.00 45.12 91 ASP A CA 1
ATOM 740 C C . ASP A 1 91 ? 14.774 -39.405 40.562 1.00 45.12 91 ASP A C 1
ATOM 742 O O . ASP A 1 91 ? 13.875 -40.195 40.840 1.00 45.12 91 ASP A O 1
ATOM 746 N N . THR A 1 92 ? 15.951 -39.840 40.121 1.00 54.25 92 THR A N 1
ATOM 747 C CA . THR A 1 92 ? 16.460 -41.176 40.447 1.00 54.25 92 THR A CA 1
ATOM 748 C C . THR A 1 92 ? 17.983 -41.147 40.413 1.00 54.25 92 THR A C 1
ATOM 750 O O . THR A 1 92 ? 18.618 -40.647 39.486 1.00 54.25 92 THR A O 1
ATOM 753 N N . THR A 1 93 ? 18.537 -41.601 41.526 1.00 49.00 93 THR A N 1
ATOM 754 C CA . THR A 1 93 ? 19.910 -41.450 42.008 1.00 49.00 93 THR A CA 1
ATOM 755 C C . THR A 1 93 ? 20.837 -42.564 41.497 1.00 49.00 93 THR A C 1
ATOM 757 O O . THR A 1 93 ? 20.374 -43.674 41.262 1.00 49.00 93 THR A O 1
ATOM 760 N N . SER A 1 94 ? 22.157 -42.296 41.531 1.00 40.28 94 SER A N 1
ATOM 761 C CA . SER A 1 94 ? 23.284 -43.266 41.607 1.00 40.28 94 SER A CA 1
ATOM 762 C C . SER A 1 94 ? 23.752 -43.863 40.260 1.00 40.28 94 SER A C 1
ATOM 764 O O . SER A 1 94 ? 22.920 -44.214 39.444 1.00 40.28 94 SER A O 1
ATOM 766 N N . THR A 1 95 ? 25.038 -44.033 39.901 1.00 56.38 95 THR A N 1
ATOM 767 C CA . THR A 1 95 ? 26.301 -44.275 40.651 1.00 56.38 95 THR A CA 1
ATOM 768 C C . THR A 1 95 ? 27.538 -43.928 39.732 1.00 56.38 95 THR A C 1
ATOM 770 O O . THR A 1 95 ? 27.331 -43.261 38.723 1.00 56.38 95 THR A O 1
ATOM 773 N N . PRO A 1 96 ? 28.831 -44.240 40.022 1.00 54.47 96 PRO A N 1
ATOM 774 C CA . PRO A 1 96 ? 29.860 -43.276 40.435 1.00 54.47 96 PRO A CA 1
ATOM 775 C C . PRO A 1 96 ? 31.093 -43.084 39.499 1.00 54.47 96 PRO A C 1
ATOM 777 O O . PRO A 1 96 ? 31.475 -43.949 38.724 1.00 54.47 96 PRO A O 1
ATOM 780 N N . GLN A 1 97 ? 31.747 -41.929 39.694 1.00 51.84 97 GLN A N 1
ATOM 781 C CA . GLN A 1 97 ? 33.197 -41.612 39.740 1.00 51.84 97 GLN A CA 1
ATOM 782 C C . GLN A 1 97 ? 34.238 -42.421 38.929 1.00 51.84 97 GLN A C 1
ATOM 784 O O . GLN A 1 97 ? 34.515 -43.571 39.247 1.00 51.84 97 GLN A O 1
ATOM 789 N N . LEU A 1 98 ? 35.038 -41.698 38.124 1.00 44.78 98 LEU A N 1
ATOM 790 C CA . LEU A 1 98 ? 36.512 -41.799 38.122 1.00 44.78 98 LEU A CA 1
ATOM 791 C C . LEU A 1 98 ? 37.161 -40.527 37.521 1.00 44.78 98 LEU A C 1
ATOM 793 O O . LEU A 1 98 ? 36.910 -40.159 36.377 1.00 44.78 98 LEU A O 1
ATOM 797 N N . ARG A 1 99 ? 37.996 -39.838 38.319 1.00 48.84 99 ARG A N 1
ATOM 798 C CA . ARG A 1 99 ? 38.945 -38.777 37.892 1.00 48.84 99 ARG A CA 1
ATOM 799 C C . ARG A 1 99 ? 40.264 -39.418 37.429 1.00 48.84 99 ARG A C 1
ATOM 801 O O . ARG A 1 99 ? 40.594 -40.485 37.940 1.00 48.84 99 ARG A O 1
ATOM 808 N N . PRO A 1 100 ? 41.072 -38.753 36.577 1.00 55.75 100 PRO A N 1
ATOM 809 C CA . PRO A 1 100 ? 42.206 -37.933 37.073 1.00 55.75 100 PRO A CA 1
ATOM 810 C C . PRO A 1 100 ? 42.394 -36.610 36.279 1.00 55.75 100 PRO A C 1
ATOM 812 O O . PRO A 1 100 ? 42.110 -36.530 35.096 1.00 55.75 100 PRO A O 1
ATOM 815 N N . ARG A 1 101 ? 42.616 -35.461 36.936 1.00 49.12 101 ARG A N 1
ATOM 816 C CA . ARG A 1 101 ? 43.897 -34.766 37.249 1.00 49.12 101 ARG A CA 1
ATOM 817 C C . ARG A 1 101 ? 44.651 -34.083 36.073 1.00 49.12 101 ARG A C 1
ATOM 819 O O . ARG A 1 101 ? 45.428 -34.713 35.382 1.00 49.12 101 ARG A O 1
ATOM 826 N N . ARG A 1 102 ? 44.558 -32.738 36.106 1.00 48.47 102 ARG A N 1
ATOM 827 C CA . ARG A 1 102 ? 45.631 -31.703 36.169 1.00 48.47 102 ARG A CA 1
ATOM 828 C C . ARG A 1 102 ? 46.444 -31.310 34.914 1.00 48.47 102 ARG A C 1
ATOM 830 O O . ARG A 1 102 ? 47.220 -32.105 34.414 1.00 48.47 102 ARG A O 1
ATOM 837 N N . ALA A 1 103 ? 46.383 -30.004 34.607 1.00 47.78 103 ALA A N 1
ATOM 838 C CA . ALA A 1 103 ? 47.428 -29.028 34.197 1.00 47.78 103 ALA A CA 1
ATOM 839 C C . ALA A 1 103 ? 46.752 -28.027 33.229 1.00 47.78 103 ALA A C 1
ATOM 841 O O . ALA A 1 103 ? 46.011 -28.458 32.364 1.00 47.78 103 ALA A O 1
ATOM 842 N N . GLY A 1 104 ? 46.800 -26.699 33.337 1.00 49.47 104 GLY A N 1
ATOM 843 C CA . GLY A 1 104 ? 47.876 -25.794 33.729 1.00 49.47 104 GLY A CA 1
ATOM 844 C C . GLY A 1 104 ? 48.145 -24.851 32.539 1.00 49.47 104 GLY A C 1
ATOM 845 O O . GLY A 1 104 ? 48.224 -25.331 31.416 1.00 49.47 104 GLY A O 1
ATOM 846 N N . SER A 1 105 ? 48.323 -23.547 32.803 1.00 52.03 105 SER A N 1
ATOM 847 C CA . SER A 1 105 ? 48.649 -22.447 31.859 1.00 52.03 105 SER A CA 1
ATOM 848 C C . SER A 1 105 ? 47.502 -21.991 30.938 1.00 52.03 105 SER A C 1
ATOM 850 O O . SER A 1 105 ? 46.728 -22.796 30.452 1.00 52.03 105 SER A O 1
ATOM 852 N N . GLY A 1 106 ? 47.256 -20.718 30.647 1.00 49.62 106 GLY A N 1
ATOM 853 C CA . GLY A 1 106 ? 47.899 -19.449 30.964 1.00 49.62 106 GLY A CA 1
ATOM 854 C C . GLY A 1 106 ? 47.250 -18.427 30.022 1.00 49.62 106 GLY A C 1
ATOM 855 O O . GLY A 1 106 ? 47.237 -18.630 28.812 1.00 49.62 106 GLY A O 1
ATOM 856 N N . ARG A 1 107 ? 46.621 -17.375 30.551 1.00 57.59 107 ARG A N 1
ATOM 857 C CA . ARG A 1 107 ? 45.977 -16.341 29.728 1.00 57.59 107 ARG A CA 1
ATOM 858 C C . ARG A 1 107 ? 47.048 -15.314 29.343 1.00 57.59 107 ARG A C 1
ATOM 860 O O . ARG A 1 107 ? 47.611 -14.714 30.259 1.00 57.59 107 ARG A O 1
ATOM 867 N N . PRO A 1 108 ? 47.354 -15.087 28.055 1.00 65.56 108 PRO A N 1
ATOM 868 C CA . PRO A 1 108 ? 48.318 -14.061 27.687 1.00 65.56 108 PRO A CA 1
ATOM 869 C C . PRO A 1 108 ? 47.685 -12.663 27.839 1.00 65.56 108 PRO A C 1
ATOM 871 O O . PRO A 1 108 ? 46.482 -12.503 27.595 1.00 65.56 108 PRO A O 1
ATOM 874 N N . PRO A 1 109 ? 48.453 -11.639 28.253 1.00 62.62 109 PRO A N 1
ATOM 875 C CA . PRO A 1 109 ? 47.973 -10.264 28.298 1.00 62.62 109 PRO A CA 1
ATOM 876 C C . PRO A 1 109 ? 47.890 -9.655 26.891 1.00 62.62 109 PRO A C 1
ATOM 878 O O . PRO A 1 109 ? 48.658 -9.995 25.992 1.00 62.62 109 PRO A O 1
ATOM 881 N N . LYS A 1 110 ? 46.946 -8.724 26.715 1.00 58.84 110 LYS A N 1
ATOM 882 C CA . LYS A 1 110 ? 46.759 -7.946 25.484 1.00 58.84 110 LYS A CA 1
ATOM 883 C C . LYS A 1 110 ? 47.978 -7.052 25.243 1.00 58.84 110 LYS A C 1
ATOM 885 O O . LYS A 1 110 ? 48.274 -6.191 26.069 1.00 58.84 110 LYS A O 1
ATOM 890 N N . SER A 1 111 ? 48.647 -7.229 24.110 1.00 61.47 111 SER A N 1
ATOM 891 C CA . SER A 1 111 ? 49.654 -6.291 23.623 1.00 61.47 111 SER A CA 1
ATOM 892 C C . SER A 1 111 ? 48.987 -5.032 23.059 1.00 61.47 111 SER A C 1
ATOM 894 O O . SER A 1 111 ? 47.987 -5.082 22.346 1.00 61.47 111 SER A O 1
ATOM 896 N N . ARG A 1 112 ? 49.568 -3.890 23.429 1.00 55.31 112 ARG A N 1
ATOM 897 C CA . ARG A 1 112 ? 49.299 -2.532 22.953 1.00 55.31 112 ARG A CA 1
ATOM 898 C C . ARG A 1 112 ? 50.514 -2.118 22.110 1.00 55.31 112 ARG A C 1
ATOM 900 O O . ARG A 1 112 ? 51.626 -2.195 22.623 1.00 55.31 112 ARG A O 1
ATOM 907 N N . ARG A 1 113 ? 50.304 -1.704 20.860 1.00 57.81 113 ARG A N 1
ATOM 908 C CA . ARG A 1 113 ? 51.199 -0.905 19.987 1.00 57.81 113 ARG A CA 1
ATOM 909 C C . ARG A 1 113 ? 50.234 -0.090 19.098 1.00 57.81 113 ARG A C 1
ATOM 911 O O . ARG A 1 113 ? 49.286 -0.699 18.617 1.00 57.81 113 ARG A O 1
ATOM 918 N N . LEU A 1 114 ? 50.160 1.248 19.104 1.00 51.38 114 LEU A N 1
ATOM 919 C CA . LEU A 1 114 ? 51.140 2.263 18.680 1.00 51.38 114 LEU A CA 1
ATOM 920 C C . LEU A 1 114 ? 51.805 1.875 17.361 1.00 51.38 114 LEU A C 1
ATOM 922 O O . LEU A 1 114 ? 52.836 1.216 17.397 1.00 51.38 114 LEU A O 1
ATOM 926 N N . ASP A 1 115 ? 51.122 2.184 16.258 1.00 60.78 115 ASP A N 1
ATOM 927 C CA . ASP A 1 115 ? 51.552 3.128 15.214 1.00 60.78 115 ASP 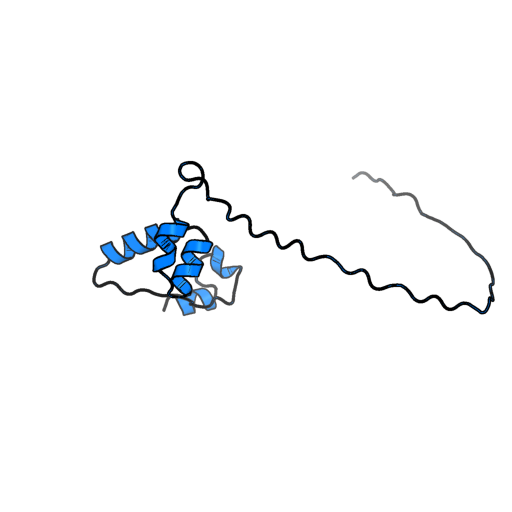A CA 1
ATOM 928 C C . ASP A 1 115 ? 50.295 3.710 14.538 1.00 60.78 115 ASP A C 1
ATOM 930 O O . ASP A 1 115 ? 49.290 2.960 14.444 1.00 60.78 115 ASP A O 1
#

Foldseek 3Di:
DQLVCLQVLVDDPVSSVPPDDDDLDDDDDPDPVVVVVVVVVQVPDDPVCVVCVSVVNNVCNVVSPDDCVVPPDPPPPPDDPPPPPDDDDDDDDDDDDDDDDDDDDDDDDDDDDDD

Secondary structure (DSSP, 8-state):
-HHHHHHTT-S-HHHHTT-S---------SSHHHHHHHHHHHHTS-HHHHHHHHTT-GGGHHHHT--TTTS---------------PPPPP---------------PPPPP----